Protein AF-V5G9P2-F1 (afdb_monomer)

Solvent-accessible surface area (backbone atoms only — not comparable to full-atom values): 8799 Å² total; per-residue (Å²): 108,71,69,51,50,74,73,39,104,48,90,82,87,83,88,75,88,58,60,68,75,49,62,82,41,80,60,44,76,45,71,56,96,88,36,73,73,47,76,46,32,44,70,55,53,28,61,76,68,70,46,98,46,60,58,57,50,50,52,54,48,51,53,28,50,76,71,70,46,55,75,73,60,82,66,86,52,78,52,98,85,48,99,58,82,55,94,65,71,77,79,71,73,74,80,87,70,83,78,92,72,78,80,82,78,83,90,77,83,88,81,91,82,82,88,79,90,82,88,82,84,88,84,92,132

Secondary structure (DSSP, 8-state):
-HHHHHHSS-------S-GGGGGGSS-EEEEETTEEEEEE-HHHHHHHHT-SSHHHHHHHHHHHHHTT-STT----PPBTTB-------------------------------------------

pLDDT: mean 71.15, std 23.58, range [33.22, 97.0]

Sequence (125 aa):
LVEITTKGMVSVIITTHYIEECRQAHKIGLMREGRLLAEESPNRLLSIFNTDTLED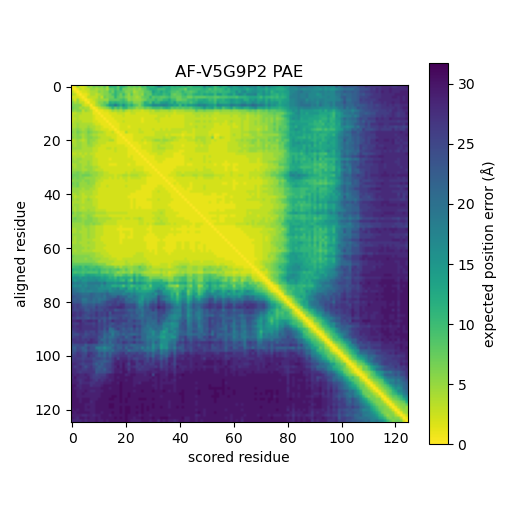VFLILSRRQEEGRLDELNYPVADDQNNSVVAHAPSTTSIATFDIAHGSTDMLTKEKKRVKGGDTLNKSR

Structure (mmCIF, N/CA/C/O backbone):
data_AF-V5G9P2-F1
#
_entry.id   AF-V5G9P2-F1
#
loop_
_atom_site.group_PDB
_atom_site.id
_atom_site.type_symbol
_atom_site.label_atom_id
_atom_site.label_alt_id
_atom_site.label_comp_id
_atom_site.label_asym_id
_atom_site.label_entity_id
_atom_site.label_seq_id
_atom_site.pdbx_PDB_ins_code
_atom_site.Cartn_x
_atom_site.Cartn_y
_atom_site.Cartn_z
_atom_site.occupancy
_atom_site.B_iso_or_equiv
_atom_site.auth_seq_id
_atom_site.auth_comp_id
_atom_site.auth_asym_id
_atom_site.auth_atom_id
_atom_site.pdbx_PDB_model_num
ATOM 1 N N . LEU A 1 1 ? -7.066 5.928 18.448 1.00 66.44 1 LEU A N 1
ATOM 2 C CA . LEU A 1 1 ? -6.772 6.511 17.117 1.00 66.44 1 LEU A CA 1
ATOM 3 C C . LEU A 1 1 ? -7.961 6.348 16.188 1.00 66.44 1 LEU A C 1
ATOM 5 O O . LEU A 1 1 ? -8.571 7.364 15.899 1.00 66.44 1 LEU A O 1
ATOM 9 N N . VAL A 1 2 ? -8.360 5.112 15.859 1.00 75.62 2 VAL A N 1
ATOM 10 C CA . VAL A 1 2 ? -9.526 4.819 14.996 1.00 75.62 2 VAL A CA 1
ATOM 11 C C . VAL A 1 2 ? -10.776 5.620 15.392 1.00 75.62 2 VAL A C 1
ATOM 13 O O . VAL A 1 2 ? -11.326 6.345 14.576 1.00 75.62 2 VAL A O 1
ATOM 16 N N . GLU A 1 3 ? -11.173 5.606 16.668 1.00 74.06 3 GLU A N 1
ATOM 17 C CA . GLU A 1 3 ? -12.360 6.351 17.120 1.00 74.06 3 GLU A CA 1
ATOM 18 C C . GLU A 1 3 ? -12.282 7.871 16.878 1.00 74.06 3 GLU A C 1
ATOM 20 O O . GLU A 1 3 ? -13.272 8.489 16.483 1.00 74.06 3 GLU A O 1
ATOM 25 N N . ILE A 1 4 ? -11.108 8.472 17.085 1.00 78.25 4 ILE A N 1
ATOM 26 C CA . ILE A 1 4 ? -10.894 9.915 16.912 1.00 78.25 4 ILE A CA 1
ATOM 27 C C . ILE A 1 4 ? -10.937 10.273 15.429 1.00 78.25 4 ILE A C 1
ATOM 29 O O . ILE A 1 4 ? -11.523 11.287 15.076 1.00 78.25 4 ILE A O 1
ATOM 33 N N . THR A 1 5 ? -10.364 9.436 14.565 1.00 79.62 5 THR A N 1
ATOM 34 C CA . THR A 1 5 ? -10.363 9.653 13.111 1.00 79.62 5 THR A CA 1
ATOM 35 C C . THR A 1 5 ? -11.724 9.408 12.468 1.00 79.62 5 THR A C 1
ATOM 37 O O . THR A 1 5 ? -12.017 9.985 11.431 1.00 79.62 5 THR A O 1
ATOM 40 N N . THR A 1 6 ? -12.567 8.563 13.068 1.00 78.00 6 THR A N 1
ATOM 41 C CA . THR A 1 6 ? -13.908 8.267 12.541 1.00 78.00 6 THR A CA 1
ATOM 42 C C . THR A 1 6 ? -14.954 9.289 12.991 1.00 78.00 6 THR A C 1
ATOM 44 O O . THR A 1 6 ? -15.898 9.560 12.256 1.00 78.00 6 THR A O 1
ATOM 47 N N . LYS A 1 7 ? -14.826 9.850 14.202 1.00 78.00 7 LYS A N 1
ATOM 48 C CA . LYS A 1 7 ? -15.820 10.780 14.777 1.00 78.00 7 LYS A CA 1
ATOM 49 C C . LYS A 1 7 ? -15.357 12.236 14.797 1.00 78.00 7 LYS A C 1
ATOM 51 O O . LYS A 1 7 ? -16.182 13.145 14.786 1.00 78.00 7 LYS A O 1
ATOM 56 N N . GLY A 1 8 ? -14.051 12.463 14.886 1.00 70.25 8 GLY A N 1
ATOM 57 C CA . GLY A 1 8 ? -13.445 13.782 14.801 1.00 70.25 8 GLY A CA 1
ATOM 58 C C . GLY A 1 8 ? -13.145 14.119 13.347 1.00 70.25 8 GLY A C 1
ATOM 59 O O . GLY A 1 8 ? -12.691 13.266 12.594 1.00 70.25 8 GLY A O 1
ATOM 60 N N . MET A 1 9 ? -13.364 15.370 12.948 1.00 82.88 9 MET A N 1
ATOM 61 C CA . MET A 1 9 ? -12.927 15.895 11.647 1.00 82.88 9 MET A CA 1
ATOM 62 C C . MET A 1 9 ? -11.399 16.081 11.643 1.00 82.88 9 MET A C 1
ATOM 64 O O . MET A 1 9 ? -10.893 17.197 11.570 1.00 82.88 9 MET A O 1
ATOM 68 N N . VAL A 1 10 ? -10.664 14.984 11.822 1.00 87.44 10 VAL A N 1
ATOM 69 C CA . VAL A 1 10 ? -9.212 14.951 11.995 1.00 87.44 10 VAL A CA 1
ATOM 70 C C . VAL A 1 10 ? -8.633 13.967 10.990 1.00 87.44 10 VAL A C 1
ATOM 72 O O . VAL A 1 10 ? -8.965 12.784 11.004 1.00 87.44 10 VAL A O 1
ATOM 75 N N . SER A 1 11 ? -7.736 14.457 10.138 1.00 88.31 11 SER A N 1
ATOM 76 C CA . SER A 1 11 ? -6.950 13.614 9.237 1.00 88.31 11 SER A CA 1
ATOM 77 C C . SER A 1 11 ? -5.657 13.191 9.924 1.00 88.31 11 SER A C 1
ATOM 79 O O . SER A 1 11 ? -4.949 14.025 10.487 1.00 88.31 11 SER A O 1
ATOM 81 N N . VAL A 1 12 ? -5.351 11.897 9.883 1.00 89.62 12 VAL A N 1
ATOM 82 C CA . VAL A 1 12 ? -4.128 11.324 10.456 1.00 89.62 12 VAL A CA 1
ATOM 83 C C . VAL A 1 12 ? -3.430 10.514 9.376 1.00 89.62 12 VAL A C 1
ATOM 85 O O . VAL A 1 12 ? -4.050 9.662 8.746 1.00 89.62 12 VAL A O 1
ATOM 88 N N . ILE A 1 13 ? -2.138 10.773 9.190 1.00 91.62 13 ILE A N 1
ATOM 89 C CA . ILE A 1 13 ? -1.273 10.025 8.278 1.00 91.62 13 ILE A CA 1
ATOM 90 C C . ILE A 1 13 ? -0.310 9.200 9.128 1.00 91.62 13 ILE A C 1
ATOM 92 O O . ILE A 1 13 ? 0.303 9.722 10.059 1.00 91.62 13 ILE A O 1
ATOM 96 N N . ILE A 1 14 ? -0.194 7.913 8.811 1.00 91.38 14 ILE A N 1
ATOM 97 C CA . ILE A 1 14 ? 0.699 6.971 9.488 1.00 91.38 14 ILE A CA 1
ATOM 98 C C . ILE A 1 14 ? 1.576 6.315 8.426 1.00 91.38 14 ILE A C 1
ATOM 100 O O . ILE A 1 14 ? 1.078 5.879 7.392 1.00 91.38 14 ILE A O 1
ATOM 104 N N . THR A 1 15 ? 2.876 6.227 8.695 1.00 93.31 15 THR A N 1
ATOM 105 C CA . THR A 1 15 ? 3.823 5.449 7.891 1.00 93.31 15 THR A CA 1
ATOM 106 C C . THR A 1 15 ? 4.295 4.257 8.710 1.00 93.31 15 THR A C 1
ATOM 108 O O . THR A 1 15 ? 4.831 4.436 9.804 1.00 93.31 15 THR A O 1
ATOM 111 N N . THR A 1 16 ? 4.128 3.052 8.182 1.00 94.38 16 THR A N 1
ATOM 112 C CA . THR A 1 16 ? 4.629 1.812 8.783 1.00 94.38 16 THR A CA 1
ATOM 113 C C . THR A 1 16 ? 5.261 0.951 7.696 1.00 94.38 16 THR A C 1
ATOM 115 O O . THR A 1 16 ? 4.960 1.105 6.513 1.00 94.38 16 THR A O 1
ATOM 118 N N . HIS A 1 17 ? 6.167 0.068 8.100 1.00 93.81 17 HIS A N 1
ATOM 119 C CA . HIS A 1 17 ? 6.750 -0.955 7.230 1.00 93.81 17 HIS A CA 1
ATOM 120 C C . HIS A 1 17 ? 6.062 -2.318 7.401 1.00 93.81 17 HIS A C 1
ATOM 122 O O . HIS A 1 17 ? 6.351 -3.242 6.646 1.00 93.81 17 HIS A O 1
ATOM 128 N N . TYR A 1 18 ? 5.152 -2.448 8.373 1.00 93.69 18 TYR A N 1
ATOM 129 C CA . TYR A 1 18 ? 4.297 -3.618 8.547 1.00 93.69 18 TYR A CA 1
ATOM 130 C C . TYR A 1 18 ? 3.020 -3.418 7.729 1.00 93.69 18 TYR A C 1
ATOM 132 O O . TYR A 1 18 ? 2.082 -2.761 8.175 1.00 93.69 18 TYR A O 1
ATOM 140 N N . ILE A 1 19 ? 3.001 -3.947 6.505 1.00 93.81 19 ILE A N 1
ATOM 141 C CA . ILE A 1 19 ? 1.962 -3.640 5.514 1.00 93.81 19 ILE A CA 1
ATOM 142 C C . ILE A 1 19 ? 0.568 -4.066 6.013 1.00 93.81 19 ILE A C 1
ATOM 144 O O . ILE A 1 19 ? -0.367 -3.268 5.919 1.00 93.81 19 ILE A O 1
ATOM 148 N N . GLU A 1 20 ? 0.422 -5.243 6.635 1.00 93.19 20 GLU A N 1
ATOM 149 C CA . GLU A 1 20 ? -0.873 -5.669 7.196 1.00 93.19 20 GLU A CA 1
ATOM 150 C C . GLU A 1 20 ? -1.441 -4.764 8.311 1.00 93.19 20 GLU A C 1
ATOM 152 O O . GLU A 1 20 ? -2.657 -4.768 8.524 1.00 93.19 20 GLU A O 1
ATOM 157 N N . GLU A 1 21 ? -0.641 -3.940 9.003 1.00 90.44 21 GLU A N 1
ATOM 158 C CA . GLU A 1 21 ? -1.185 -2.980 9.988 1.00 90.4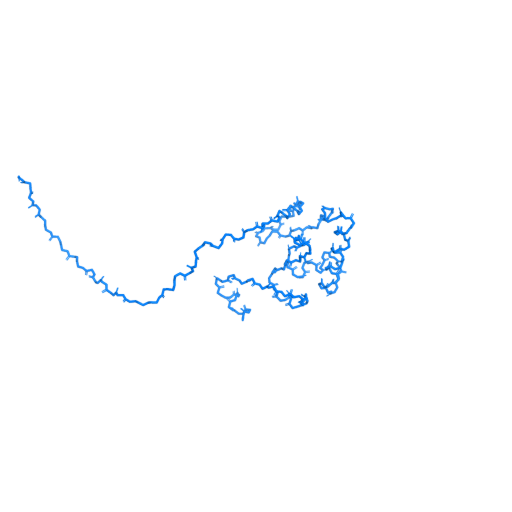4 21 GLU A CA 1
ATOM 159 C C . GLU A 1 21 ? -2.131 -1.964 9.326 1.00 90.44 21 GLU A C 1
ATOM 161 O O . GLU A 1 21 ? -3.061 -1.451 9.957 1.00 90.44 21 GLU A O 1
ATOM 166 N N . CYS A 1 22 ? -1.941 -1.715 8.029 1.00 92.25 22 CYS A N 1
ATOM 167 C CA . CYS A 1 22 ? -2.721 -0.769 7.245 1.00 92.25 22 CYS A CA 1
ATOM 168 C C . CYS A 1 22 ? -4.121 -1.289 6.873 1.00 92.25 22 CYS A C 1
ATOM 170 O O . CYS A 1 22 ? -4.933 -0.521 6.358 1.00 92.25 22 CYS A O 1
ATOM 172 N N . ARG A 1 23 ? -4.458 -2.556 7.158 1.00 92.56 23 ARG A N 1
ATOM 173 C CA . ARG A 1 23 ? -5.752 -3.166 6.789 1.00 92.56 23 ARG A CA 1
ATOM 174 C C . ARG A 1 23 ? -6.972 -2.448 7.382 1.00 92.56 23 ARG A C 1
ATOM 176 O O . ARG A 1 23 ? -8.056 -2.511 6.810 1.00 92.56 23 ARG A O 1
ATOM 183 N N . GLN A 1 24 ? -6.809 -1.768 8.516 1.00 90.69 24 GLN A N 1
ATOM 184 C CA . GLN A 1 24 ? -7.883 -1.016 9.183 1.00 90.69 24 GLN A CA 1
ATOM 185 C C . GLN A 1 24 ? -7.976 0.452 8.734 1.00 90.69 24 GLN A C 1
ATOM 187 O O . GLN A 1 24 ? -8.843 1.183 9.212 1.00 90.69 24 GLN A O 1
ATOM 192 N N . ALA A 1 25 ? -7.079 0.913 7.860 1.00 92.19 25 ALA A N 1
ATOM 193 C CA . ALA A 1 25 ? -7.101 2.281 7.368 1.00 92.19 25 ALA A CA 1
ATOM 194 C C . ALA A 1 25 ? -8.223 2.489 6.341 1.00 92.19 25 ALA A C 1
ATOM 196 O O . ALA A 1 25 ? -8.601 1.576 5.608 1.00 92.19 25 ALA A O 1
ATOM 197 N N . HIS A 1 26 ? -8.718 3.725 6.250 1.00 91.50 26 HIS A N 1
ATOM 198 C CA . HIS A 1 26 ? -9.690 4.109 5.222 1.00 91.50 26 HIS A CA 1
ATOM 199 C C . HIS A 1 26 ? -9.068 4.063 3.817 1.00 91.50 26 HIS A C 1
ATOM 201 O O . HIS A 1 26 ? -9.700 3.607 2.870 1.00 91.50 26 HIS A O 1
ATOM 207 N N . LYS A 1 27 ? -7.805 4.492 3.702 1.00 92.00 27 LYS A N 1
ATOM 208 C CA . LYS A 1 27 ? -7.023 4.514 2.465 1.00 92.00 27 LYS A CA 1
ATOM 209 C C . LYS A 1 27 ? -5.563 4.216 2.781 1.00 92.00 27 LYS A C 1
ATOM 211 O O . LYS A 1 27 ? -5.077 4.617 3.841 1.00 92.00 27 LYS A O 1
ATOM 216 N N . ILE A 1 28 ? -4.874 3.527 1.878 1.00 94.50 28 ILE A N 1
ATOM 217 C CA . ILE A 1 28 ? -3.452 3.206 2.005 1.00 94.50 28 ILE A CA 1
ATOM 218 C C . ILE A 1 28 ? -2.706 3.637 0.750 1.00 94.50 28 ILE A C 1
ATOM 220 O O . ILE A 1 28 ? -3.226 3.520 -0.357 1.00 94.50 28 ILE A O 1
ATOM 224 N N . GLY A 1 29 ? -1.479 4.118 0.934 1.00 94.06 29 GLY A N 1
ATOM 225 C CA . GLY A 1 29 ? -0.529 4.363 -0.144 1.00 94.06 29 GLY A CA 1
ATOM 226 C C . GLY A 1 29 ? 0.620 3.367 -0.050 1.00 94.06 29 GLY A C 1
ATOM 227 O O . GLY A 1 29 ? 1.281 3.294 0.984 1.00 94.06 29 GLY A O 1
ATOM 228 N N . LEU A 1 30 ? 0.868 2.605 -1.116 1.00 94.81 30 LEU A N 1
ATOM 229 C CA . LEU A 1 30 ? 2.032 1.722 -1.216 1.00 94.81 30 LEU A CA 1
ATOM 230 C C . LEU 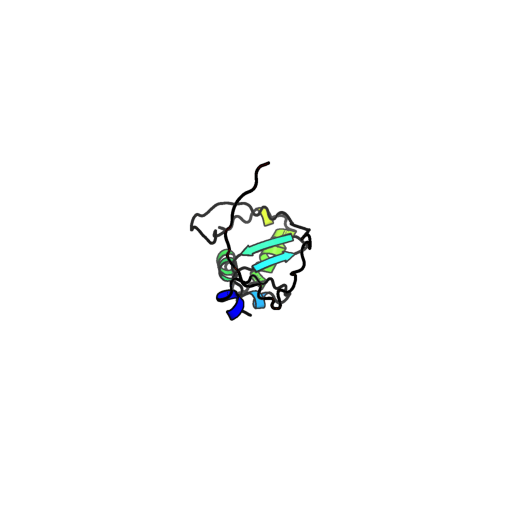A 1 30 ? 3.138 2.454 -1.969 1.00 94.81 30 LEU A C 1
ATOM 232 O O . LEU A 1 30 ? 2.911 2.895 -3.091 1.00 94.81 30 LEU A O 1
ATOM 236 N N . MET A 1 31 ? 4.327 2.588 -1.385 1.00 93.81 31 MET A N 1
ATOM 237 C CA . MET A 1 31 ? 5.436 3.340 -1.984 1.00 93.81 31 MET A CA 1
ATOM 238 C C . MET A 1 31 ? 6.704 2.497 -2.097 1.00 93.81 31 MET A C 1
ATOM 240 O O . MET A 1 31 ? 7.015 1.711 -1.204 1.00 93.81 31 MET A O 1
ATOM 244 N N . ARG A 1 32 ? 7.463 2.704 -3.177 1.00 93.56 32 ARG A N 1
ATOM 245 C CA . ARG A 1 32 ? 8.782 2.098 -3.401 1.00 93.56 32 ARG A CA 1
ATOM 246 C C . ARG A 1 32 ? 9.646 3.001 -4.283 1.00 93.56 32 ARG A C 1
ATOM 248 O O . ARG A 1 32 ? 9.147 3.579 -5.248 1.00 93.56 32 ARG A O 1
ATOM 255 N N . GLU A 1 33 ? 10.931 3.141 -3.942 1.00 93.44 33 GLU A N 1
ATOM 256 C CA . GLU A 1 33 ? 11.887 4.039 -4.622 1.00 93.44 33 GLU A CA 1
ATOM 257 C C . GLU A 1 33 ? 11.365 5.483 -4.784 1.00 93.44 33 GLU A C 1
ATOM 259 O O . GLU A 1 33 ? 11.486 6.105 -5.838 1.00 93.44 33 GLU A O 1
ATOM 264 N N . GLY A 1 34 ? 10.700 6.011 -3.748 1.00 91.56 34 GLY A N 1
ATOM 265 C CA . GLY A 1 34 ? 10.130 7.366 -3.767 1.00 91.56 34 GLY A CA 1
ATOM 266 C C . GLY A 1 34 ? 8.935 7.554 -4.715 1.00 91.56 34 GLY A C 1
ATOM 267 O O . GLY A 1 34 ? 8.509 8.689 -4.940 1.00 91.56 34 GLY A O 1
ATOM 268 N N . ARG A 1 35 ? 8.380 6.467 -5.266 1.00 88.88 35 ARG A N 1
ATOM 269 C CA . ARG A 1 35 ? 7.194 6.480 -6.130 1.00 88.88 35 ARG A CA 1
ATOM 270 C C . ARG A 1 35 ? 6.024 5.768 -5.469 1.00 88.88 35 ARG A C 1
ATOM 272 O O . ARG A 1 35 ? 6.202 4.735 -4.824 1.00 88.88 35 ARG A O 1
ATOM 279 N N . LEU A 1 36 ? 4.832 6.323 -5.653 1.00 91.25 36 LEU A N 1
ATOM 280 C CA . LEU A 1 36 ? 3.582 5.699 -5.242 1.00 91.25 36 LEU A CA 1
ATOM 281 C C . LEU A 1 36 ? 3.222 4.610 -6.257 1.00 91.25 36 LEU A C 1
ATOM 283 O O . LEU A 1 36 ? 3.157 4.867 -7.453 1.00 91.25 36 LEU A O 1
ATOM 287 N N . LEU A 1 37 ? 3.043 3.389 -5.772 1.00 92.31 37 LEU A N 1
ATOM 288 C CA . LEU A 1 37 ? 2.678 2.219 -6.564 1.00 92.31 37 LEU A CA 1
ATOM 289 C C . LEU A 1 37 ? 1.160 2.094 -6.715 1.00 92.31 37 LEU A C 1
ATOM 291 O O . LEU A 1 37 ? 0.665 1.675 -7.758 1.00 92.31 37 LEU A O 1
ATOM 295 N N . ALA A 1 38 ? 0.431 2.414 -5.646 1.00 91.19 38 ALA A N 1
ATOM 296 C CA . ALA A 1 38 ? -1.022 2.399 -5.594 1.00 91.19 38 ALA A CA 1
ATOM 297 C C . ALA A 1 38 ? -1.518 3.244 -4.418 1.00 91.19 38 ALA A C 1
ATOM 299 O O . ALA A 1 38 ? -0.823 3.376 -3.406 1.00 91.19 38 ALA A O 1
ATOM 300 N N . GLU A 1 39 ? -2.736 3.763 -4.545 1.00 92.69 39 GLU A N 1
ATOM 301 C CA . GLU A 1 39 ? -3.435 4.482 -3.485 1.00 92.69 39 GLU A CA 1
ATOM 302 C C . GLU A 1 39 ? -4.919 4.104 -3.497 1.00 92.69 39 GLU A C 1
ATOM 304 O O . GLU A 1 39 ? -5.672 4.552 -4.359 1.00 92.69 39 GLU A O 1
ATOM 309 N N . GLU A 1 40 ? -5.350 3.260 -2.564 1.00 92.56 40 GLU A N 1
ATOM 310 C CA . GLU A 1 40 ? -6.764 2.896 -2.417 1.00 92.56 40 GLU A CA 1
ATOM 311 C C . GLU A 1 40 ? -7.049 2.322 -1.018 1.00 92.56 40 GLU A C 1
ATOM 313 O O . GLU A 1 40 ? -6.138 2.096 -0.224 1.00 92.56 40 GLU A O 1
ATOM 318 N N . SER A 1 41 ? -8.313 2.063 -0.699 1.00 94.38 41 SER A N 1
ATOM 319 C CA . SER A 1 41 ? -8.758 1.256 0.420 1.00 94.38 41 SER A CA 1
ATOM 320 C C . SER A 1 41 ? -8.148 -0.159 0.369 1.00 94.38 41 SER A C 1
ATOM 322 O O . SER A 1 41 ? -8.054 -0.772 -0.705 1.00 94.38 41 SER A O 1
ATOM 324 N N . PRO A 1 42 ? -7.775 -0.735 1.528 1.00 95.06 42 PRO A N 1
ATOM 325 C CA . PRO A 1 42 ? -7.206 -2.082 1.604 1.00 95.06 42 PRO A CA 1
ATOM 326 C C . PRO A 1 42 ? -8.060 -3.143 0.902 1.00 95.06 42 PRO A C 1
ATOM 328 O O . PRO A 1 42 ? -7.564 -3.922 0.092 1.00 95.06 42 PRO A O 1
ATOM 331 N N . ASN A 1 43 ? -9.370 -3.137 1.162 1.00 94.75 43 ASN A N 1
ATOM 332 C CA . ASN A 1 43 ? -10.301 -4.132 0.626 1.00 94.75 43 ASN A CA 1
ATOM 333 C C . ASN A 1 43 ? -10.377 -4.094 -0.903 1.00 94.75 43 ASN A C 1
ATOM 335 O O . ASN A 1 43 ? -10.517 -5.134 -1.553 1.00 94.75 43 ASN A O 1
ATOM 339 N N . ARG A 1 44 ? -10.283 -2.899 -1.491 1.00 93.00 44 ARG A N 1
ATOM 340 C CA . ARG A 1 44 ? -10.344 -2.742 -2.939 1.00 93.00 44 ARG A CA 1
ATOM 341 C C . ARG A 1 44 ? -9.070 -3.230 -3.606 1.00 93.00 44 ARG A C 1
ATOM 343 O O . ARG A 1 44 ? -9.176 -3.912 -4.619 1.00 93.00 44 ARG A O 1
ATOM 350 N N . LEU A 1 45 ? -7.903 -2.947 -3.030 1.00 92.88 45 LEU A N 1
ATOM 351 C CA . LEU A 1 45 ? -6.631 -3.473 -3.529 1.00 92.88 45 LEU A CA 1
ATOM 352 C C . LEU A 1 45 ? -6.631 -5.005 -3.531 1.00 92.88 45 LEU A C 1
ATOM 354 O O . LEU A 1 45 ? -6.378 -5.606 -4.572 1.00 92.88 45 LEU A O 1
ATOM 358 N N . LEU A 1 46 ? -7.025 -5.632 -2.420 1.00 94.44 46 LEU A N 1
ATOM 359 C CA . LEU A 1 46 ? -7.161 -7.093 -2.338 1.00 94.44 46 LEU A CA 1
ATOM 360 C C . LEU A 1 46 ? -8.109 -7.641 -3.417 1.00 94.44 46 LEU A C 1
ATOM 362 O O . LEU A 1 46 ? -7.799 -8.625 -4.082 1.00 94.44 46 LEU A O 1
ATOM 366 N N . SER A 1 47 ? -9.237 -6.960 -3.650 1.00 93.69 47 SER A N 1
ATOM 367 C CA . SER A 1 47 ? -10.221 -7.361 -4.666 1.00 93.69 47 SER A CA 1
ATOM 368 C C . SER A 1 47 ? -9.702 -7.208 -6.101 1.00 93.69 47 SER A C 1
ATOM 370 O O . SER A 1 47 ? -9.942 -8.072 -6.937 1.00 93.69 47 SER A O 1
ATOM 372 N N . ILE A 1 48 ? -9.002 -6.110 -6.406 1.00 90.88 48 ILE A N 1
ATOM 373 C CA . ILE A 1 48 ? -8.457 -5.819 -7.743 1.00 90.88 48 ILE A CA 1
ATOM 374 C C . ILE A 1 48 ? -7.366 -6.822 -8.114 1.00 90.88 48 ILE A C 1
ATOM 376 O O . ILE A 1 48 ? -7.316 -7.292 -9.250 1.00 90.88 48 ILE A O 1
ATOM 380 N N . PHE A 1 49 ? -6.479 -7.126 -7.167 1.00 92.00 49 PHE A N 1
ATOM 381 C CA . PHE A 1 49 ? -5.345 -8.019 -7.397 1.00 92.00 49 PHE A CA 1
ATOM 382 C C . PHE A 1 49 ? -5.660 -9.484 -7.080 1.00 92.00 49 PHE A C 1
ATOM 384 O O . PHE A 1 49 ? -4.846 -10.348 -7.398 1.00 92.00 49 PHE A O 1
ATOM 391 N N . ASN A 1 50 ? -6.850 -9.758 -6.537 1.00 94.62 50 ASN A N 1
ATOM 392 C CA . ASN A 1 50 ? -7.338 -11.081 -6.165 1.00 94.62 50 ASN A CA 1
ATOM 393 C C . ASN A 1 50 ? -6.348 -11.817 -5.242 1.00 94.62 50 ASN A C 1
ATOM 395 O O . ASN A 1 50 ? -5.900 -12.926 -5.542 1.00 94.62 50 ASN A O 1
ATOM 399 N N . THR A 1 51 ? -5.991 -11.161 -4.137 1.00 95.75 51 THR A N 1
ATOM 400 C CA . THR A 1 51 ? -5.056 -11.660 -3.120 1.00 95.75 51 THR A CA 1
ATOM 401 C C . THR A 1 51 ? -5.680 -11.626 -1.729 1.00 95.75 51 THR A C 1
ATOM 403 O O . THR A 1 51 ? -6.633 -10.888 -1.475 1.00 95.75 51 THR A O 1
ATOM 406 N N . ASP A 1 52 ? -5.103 -12.399 -0.809 1.00 95.19 52 ASP A N 1
ATOM 407 C CA . ASP A 1 52 ? -5.560 -12.459 0.582 1.00 95.19 52 ASP A CA 1
ATOM 408 C C . ASP A 1 52 ? -4.838 -11.440 1.480 1.00 95.19 52 ASP A C 1
ATOM 410 O O . ASP A 1 52 ? -5.396 -11.002 2.491 1.00 95.19 52 ASP A O 1
ATOM 414 N N . THR A 1 53 ? -3.623 -11.029 1.094 1.00 96.75 53 THR A N 1
ATOM 415 C CA . THR A 1 53 ? -2.752 -10.118 1.858 1.00 96.75 53 THR A CA 1
ATOM 416 C C . THR A 1 53 ? -2.358 -8.877 1.056 1.00 96.75 53 THR A C 1
ATOM 418 O O . THR A 1 53 ? -2.339 -8.892 -0.182 1.00 96.75 53 THR A O 1
ATOM 421 N N . LEU A 1 54 ? -2.061 -7.779 1.758 1.00 96.06 54 LEU A N 1
ATOM 422 C CA . LEU A 1 54 ? -1.562 -6.545 1.150 1.00 96.06 54 LEU A CA 1
ATOM 423 C C . LEU A 1 54 ? -0.084 -6.669 0.760 1.00 96.06 54 LEU A C 1
ATOM 425 O O . LEU A 1 54 ? 0.358 -5.999 -0.174 1.00 96.06 54 LEU A O 1
ATOM 429 N N . GLU A 1 55 ? 0.678 -7.542 1.420 1.00 96.56 55 GLU A N 1
ATOM 430 C CA . GLU A 1 55 ? 2.041 -7.893 1.020 1.00 96.56 55 GLU A CA 1
ATOM 431 C C . GLU A 1 55 ? 2.064 -8.488 -0.392 1.00 96.56 55 GLU A C 1
ATOM 433 O O . GLU A 1 55 ? 2.905 -8.098 -1.203 1.00 96.56 55 GLU A O 1
ATOM 438 N N . ASP A 1 56 ? 1.114 -9.367 -0.729 1.00 97.00 56 ASP A N 1
ATOM 439 C CA . ASP A 1 56 ? 1.011 -9.926 -2.082 1.00 97.00 56 ASP A CA 1
ATOM 440 C C . ASP A 1 56 ? 0.732 -8.833 -3.121 1.00 97.00 56 ASP A C 1
ATOM 442 O O . ASP A 1 56 ? 1.359 -8.803 -4.185 1.00 97.00 56 ASP A O 1
ATOM 446 N N . VAL A 1 57 ? -0.153 -7.882 -2.796 1.00 95.50 57 VAL A N 1
ATOM 447 C CA . VAL A 1 57 ? -0.405 -6.703 -3.641 1.00 95.50 57 VAL A CA 1
ATOM 448 C C . VAL A 1 57 ? 0.884 -5.912 -3.851 1.00 95.50 57 VAL A C 1
ATOM 450 O O . VAL A 1 57 ? 1.228 -5.564 -4.984 1.00 95.50 57 VAL A O 1
ATOM 453 N N . PHE A 1 58 ? 1.625 -5.648 -2.775 1.00 95.88 58 PHE A N 1
ATOM 454 C CA . PHE A 1 58 ? 2.882 -4.912 -2.834 1.00 95.88 58 PHE A CA 1
ATOM 455 C C . PHE A 1 58 ? 3.930 -5.622 -3.701 1.00 95.88 58 PHE A C 1
ATOM 457 O O . PHE A 1 58 ? 4.596 -4.968 -4.506 1.00 95.88 58 PHE A O 1
ATOM 464 N N . LEU A 1 59 ? 4.056 -6.949 -3.598 1.00 95.88 59 LEU A N 1
ATOM 465 C CA . LEU A 1 59 ? 4.970 -7.743 -4.426 1.00 95.88 59 LEU A CA 1
ATOM 466 C C . LEU A 1 59 ? 4.598 -7.682 -5.909 1.00 95.88 59 LEU A C 1
ATOM 468 O O . LEU A 1 59 ? 5.467 -7.492 -6.763 1.00 95.88 59 LEU A O 1
ATOM 472 N N . ILE A 1 60 ? 3.308 -7.809 -6.218 1.00 94.75 60 ILE A N 1
ATOM 473 C CA . ILE A 1 60 ? 2.785 -7.712 -7.581 1.00 94.75 60 ILE A CA 1
ATOM 474 C C . ILE A 1 60 ? 3.107 -6.337 -8.188 1.00 94.75 60 ILE A C 1
ATOM 476 O O . ILE A 1 60 ? 3.614 -6.254 -9.309 1.00 94.75 60 ILE A O 1
ATOM 480 N N . LEU A 1 61 ? 2.840 -5.258 -7.450 1.00 94.31 61 LEU A N 1
ATOM 481 C CA . LEU A 1 61 ? 3.129 -3.893 -7.891 1.00 94.31 61 LEU A CA 1
ATOM 482 C C . LEU A 1 61 ? 4.636 -3.647 -8.035 1.00 94.31 61 LEU A C 1
ATOM 484 O O . LEU A 1 61 ? 5.076 -3.063 -9.023 1.00 94.31 61 LEU A O 1
ATOM 488 N N . SER A 1 62 ? 5.435 -4.145 -7.094 1.00 94.69 62 SER A N 1
ATOM 489 C CA . SER A 1 62 ? 6.895 -4.018 -7.111 1.00 94.69 62 SER A CA 1
ATOM 490 C C . SER A 1 62 ? 7.516 -4.674 -8.343 1.00 94.69 62 SER A C 1
ATOM 492 O O . SER A 1 62 ? 8.372 -4.069 -8.986 1.00 94.69 62 SER A O 1
ATOM 494 N N . ARG A 1 63 ? 7.053 -5.871 -8.723 1.00 94.94 63 ARG A N 1
ATOM 495 C CA . ARG A 1 63 ? 7.509 -6.546 -9.950 1.00 94.94 63 ARG A CA 1
ATOM 496 C C . ARG A 1 63 ? 7.137 -5.761 -11.203 1.00 94.94 63 ARG A C 1
ATOM 498 O O . ARG A 1 63 ? 7.971 -5.559 -12.075 1.00 94.94 63 ARG A O 1
ATOM 505 N N . ARG A 1 64 ? 5.913 -5.233 -11.267 1.00 92.19 64 ARG A N 1
ATOM 506 C CA . ARG A 1 64 ? 5.490 -4.392 -12.399 1.00 92.19 64 ARG A CA 1
ATOM 507 C C . ARG A 1 64 ? 6.290 -3.099 -12.504 1.00 92.19 64 ARG A C 1
ATOM 509 O O . ARG A 1 64 ? 6.533 -2.641 -13.614 1.00 92.19 64 ARG A O 1
ATOM 516 N N . GLN A 1 65 ? 6.718 -2.524 -11.380 1.00 93.50 65 GLN A N 1
ATOM 517 C CA . GLN A 1 65 ? 7.631 -1.379 -11.371 1.00 93.50 65 GLN A CA 1
ATOM 518 C C . GLN A 1 65 ? 8.976 -1.719 -12.003 1.00 93.50 65 GLN A C 1
ATOM 520 O O . GLN A 1 65 ? 9.452 -0.959 -12.841 1.00 93.50 65 GLN A O 1
ATOM 525 N N . GLU A 1 66 ? 9.564 -2.854 -11.628 1.00 92.50 66 GLU A N 1
ATOM 526 C CA . GLU A 1 66 ? 10.832 -3.328 -12.196 1.00 92.50 66 GLU A CA 1
ATOM 527 C C . GLU A 1 66 ? 10.722 -3.595 -13.700 1.00 92.50 66 GLU A C 1
ATOM 529 O O . GLU A 1 66 ? 11.644 -3.288 -14.451 1.00 92.50 66 GLU A O 1
ATOM 534 N N . GLU A 1 67 ? 9.574 -4.102 -14.147 1.00 93.25 67 GLU A N 1
ATOM 535 C CA . GLU A 1 67 ? 9.274 -4.341 -15.561 1.00 93.25 67 GLU A CA 1
ATOM 536 C C . GLU A 1 67 ? 8.924 -3.059 -16.342 1.00 93.25 67 GLU A C 1
ATOM 538 O O . GLU A 1 67 ? 8.780 -3.112 -17.562 1.00 93.25 67 GLU A O 1
ATOM 543 N N . GLY A 1 68 ? 8.765 -1.909 -15.672 1.00 90.56 68 GLY A N 1
ATOM 544 C CA . GLY A 1 68 ? 8.334 -0.656 -16.303 1.00 90.56 68 GLY A CA 1
ATOM 545 C C . GLY A 1 68 ? 6.859 -0.638 -16.726 1.00 90.56 68 GLY A C 1
ATOM 546 O O . GLY A 1 68 ? 6.477 0.149 -17.584 1.00 90.56 68 GLY A O 1
ATOM 547 N N . ARG A 1 69 ? 6.024 -1.499 -16.131 1.00 88.06 69 ARG A N 1
ATOM 548 C CA . ARG A 1 69 ? 4.617 -1.739 -16.503 1.00 88.06 69 ARG A CA 1
ATOM 549 C C . ARG A 1 69 ? 3.606 -1.246 -15.467 1.00 88.06 69 ARG A C 1
ATOM 551 O O . ARG A 1 69 ? 2.465 -1.704 -15.449 1.00 88.06 69 ARG A O 1
ATOM 558 N N . LEU A 1 70 ? 4.003 -0.345 -14.566 1.00 84.56 70 LEU A N 1
ATOM 559 C CA . LEU A 1 70 ? 3.066 0.228 -13.590 1.00 84.56 70 LEU A CA 1
ATOM 560 C C . LEU A 1 70 ? 1.944 1.021 -14.262 1.00 84.56 70 LEU A C 1
ATOM 562 O O . LEU A 1 70 ? 0.794 0.888 -13.861 1.00 84.56 70 LEU A O 1
ATOM 566 N N . ASP A 1 71 ? 2.264 1.784 -15.307 1.00 80.50 71 ASP A N 1
ATOM 567 C CA . ASP A 1 71 ? 1.303 2.662 -15.987 1.00 80.50 71 ASP A CA 1
ATOM 568 C C . ASP A 1 71 ? 0.250 1.880 -16.795 1.00 80.50 71 ASP A C 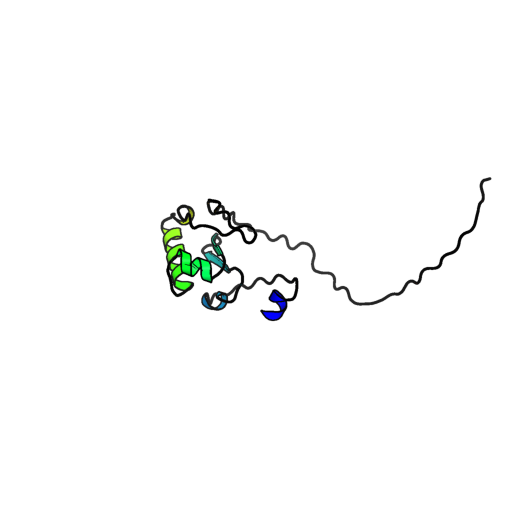1
ATOM 570 O O . ASP A 1 71 ? -0.810 2.406 -17.126 1.00 80.50 71 ASP A O 1
ATOM 574 N N . GLU A 1 72 ? 0.509 0.600 -17.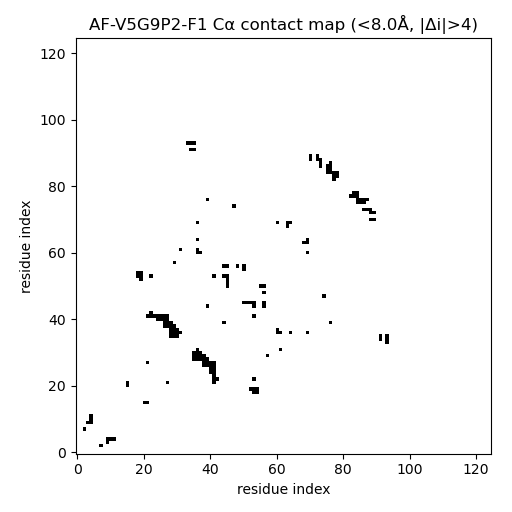083 1.00 75.81 72 GLU A N 1
ATOM 575 C CA . GLU A 1 72 ? -0.436 -0.302 -17.756 1.00 75.81 72 GLU A CA 1
ATOM 576 C C . GLU A 1 72 ? -1.553 -0.797 -16.823 1.00 75.81 72 GLU A C 1
ATOM 578 O O . GLU A 1 72 ? -2.514 -1.430 -17.273 1.00 75.81 72 GLU A O 1
ATOM 583 N N . LEU A 1 73 ? -1.451 -0.529 -15.518 1.00 72.25 73 LEU A N 1
ATOM 584 C CA . LEU A 1 73 ? -2.473 -0.891 -14.548 1.00 72.25 73 LEU A CA 1
ATOM 585 C C . LEU A 1 73 ? -3.680 0.038 -14.641 1.00 72.25 73 LEU A C 1
ATOM 587 O O . LEU A 1 73 ? -3.852 0.962 -13.854 1.00 72.25 73 LEU A O 1
ATOM 591 N N . ASN A 1 74 ? -4.577 -0.275 -15.569 1.00 65.19 74 ASN A N 1
ATOM 592 C CA . ASN A 1 74 ? -5.915 0.298 -15.589 1.00 65.19 74 ASN A CA 1
ATOM 593 C C . ASN A 1 74 ? -6.843 -0.515 -14.672 1.00 65.19 74 ASN A C 1
ATOM 595 O O . ASN A 1 74 ? -7.685 -1.281 -15.148 1.00 65.19 74 ASN A O 1
ATOM 599 N N . TYR A 1 75 ? -6.670 -0.389 -13.352 1.00 68.75 75 TYR A N 1
ATOM 600 C CA . TYR A 1 75 ? -7.676 -0.868 -12.405 1.00 68.75 75 TYR A CA 1
ATOM 601 C C . 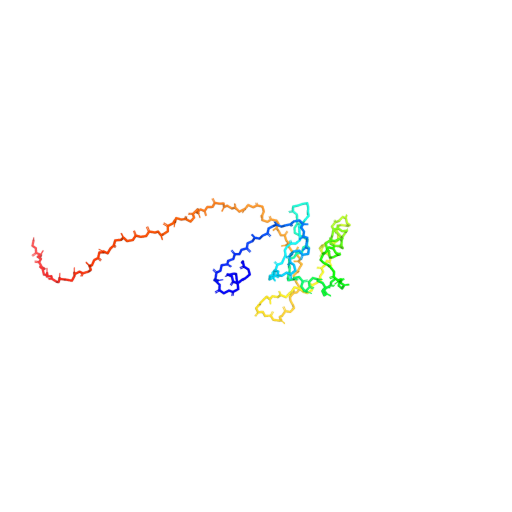TYR A 1 75 ? -8.690 0.242 -12.092 1.00 68.75 75 TYR A C 1
ATOM 603 O O . TYR A 1 75 ? -8.313 1.406 -11.980 1.00 68.75 75 TYR A O 1
ATOM 611 N N . PRO A 1 76 ? -9.990 -0.085 -11.973 1.00 57.84 76 PRO A N 1
ATOM 612 C CA . PRO A 1 76 ? -11.032 0.910 -11.749 1.00 57.84 76 PRO A CA 1
ATOM 613 C C . PRO A 1 76 ? -10.854 1.592 -10.387 1.00 57.84 76 PRO A C 1
ATOM 615 O O . PRO A 1 76 ? -11.130 0.985 -9.345 1.00 57.84 76 PRO A O 1
ATOM 618 N N . VAL A 1 77 ? -10.415 2.853 -10.426 1.00 56.41 77 VAL A N 1
ATOM 619 C CA . VAL A 1 77 ? -10.342 3.762 -9.278 1.00 56.41 77 VAL A CA 1
ATOM 620 C C . VAL A 1 77 ? -11.771 4.128 -8.879 1.00 56.41 77 VAL A C 1
ATOM 622 O O . VAL A 1 77 ? -12.555 4.572 -9.719 1.00 56.41 77 VAL A O 1
ATOM 625 N N . ALA A 1 78 ? -12.137 3.889 -7.622 1.00 52.69 78 ALA A N 1
ATOM 626 C CA . ALA A 1 78 ? -13.403 4.371 -7.088 1.00 52.69 78 ALA A CA 1
ATOM 627 C C . ALA A 1 78 ? -13.205 5.824 -6.637 1.00 52.69 78 ALA A C 1
ATOM 629 O O . ALA A 1 78 ? -12.357 6.090 -5.788 1.00 52.69 78 ALA A O 1
ATOM 630 N N . ASP A 1 79 ? -13.953 6.757 -7.226 1.00 48.16 79 ASP A N 1
ATOM 631 C CA . ASP A 1 79 ? -14.086 8.101 -6.671 1.00 48.16 79 ASP A CA 1
ATOM 632 C C . ASP A 1 79 ? -15.006 8.011 -5.445 1.00 48.16 79 ASP A C 1
ATOM 634 O O . ASP A 1 79 ? -16.137 7.526 -5.543 1.00 48.16 79 ASP A O 1
ATOM 638 N N . ASP A 1 80 ? -14.512 8.454 -4.289 1.00 54.06 80 ASP A N 1
ATOM 639 C CA . ASP A 1 80 ? -15.132 8.309 -2.960 1.00 54.06 80 ASP A CA 1
ATOM 640 C C . ASP A 1 80 ? -16.463 9.087 -2.829 1.00 54.06 80 ASP A C 1
ATOM 642 O O . ASP A 1 80 ? -17.088 9.110 -1.773 1.00 54.06 80 ASP A O 1
ATOM 646 N N . GLN A 1 81 ? -16.931 9.741 -3.901 1.00 51.09 81 GLN A N 1
ATOM 647 C CA . GLN A 1 81 ? -18.173 10.519 -3.917 1.00 51.09 81 GLN A CA 1
ATOM 648 C C . GLN A 1 81 ? -19.126 10.214 -5.085 1.00 51.09 81 GLN A C 1
ATOM 650 O O . GLN A 1 81 ? -20.255 10.708 -5.074 1.00 51.09 81 GLN A O 1
ATOM 655 N N . ASN A 1 82 ? -18.755 9.400 -6.082 1.00 42.00 82 ASN A N 1
ATOM 656 C CA . ASN A 1 82 ? -19.690 9.029 -7.149 1.00 42.00 82 ASN A CA 1
ATOM 657 C C . ASN A 1 82 ? -19.235 7.770 -7.897 1.00 42.00 82 ASN A C 1
ATOM 659 O O . ASN A 1 82 ? -18.132 7.714 -8.428 1.00 42.00 82 ASN A O 1
ATOM 663 N N . ASN A 1 83 ? -20.120 6.774 -7.986 1.00 46.12 83 ASN A N 1
ATOM 664 C CA . ASN A 1 83 ? -19.924 5.461 -8.619 1.00 46.12 83 ASN A CA 1
ATOM 665 C C . ASN A 1 83 ? -19.801 5.528 -10.163 1.00 46.12 83 ASN A C 1
ATOM 667 O O . ASN A 1 83 ? -20.395 4.731 -10.891 1.00 46.12 83 ASN A O 1
ATOM 671 N N . SER A 1 84 ? -19.068 6.506 -10.691 1.00 41.22 84 SER A N 1
ATOM 672 C CA . SER A 1 84 ? -18.672 6.582 -12.091 1.00 41.22 84 SER A CA 1
ATOM 673 C C . SER A 1 84 ? -17.250 6.056 -12.232 1.00 41.22 84 SER A C 1
ATOM 675 O O . SER A 1 84 ? -16.298 6.664 -11.753 1.00 41.22 84 SER A O 1
ATOM 677 N N . VAL A 1 85 ? -17.114 4.926 -12.924 1.00 47.88 85 VAL A N 1
ATOM 678 C CA . VAL A 1 85 ? -15.836 4.397 -13.413 1.00 47.88 85 VAL A CA 1
ATOM 679 C C . VAL A 1 85 ? -15.213 5.405 -14.380 1.00 47.88 85 VAL A C 1
ATOM 681 O O . VAL A 1 85 ? -15.607 5.486 -15.541 1.00 47.88 85 VAL A O 1
ATOM 684 N N . VAL A 1 86 ? -14.247 6.185 -13.903 1.00 44.75 86 VAL A N 1
ATOM 685 C CA . VAL A 1 86 ? -13.398 7.036 -14.742 1.00 44.75 86 VAL A CA 1
ATOM 686 C C . VAL A 1 86 ? -12.051 6.350 -14.938 1.00 44.75 86 VAL A C 1
ATOM 688 O O . VAL A 1 86 ? -11.332 6.076 -13.982 1.00 44.75 86 VAL A O 1
ATOM 691 N N . ALA A 1 87 ? -11.710 6.056 -16.194 1.00 42.66 87 ALA A N 1
ATOM 692 C CA . ALA A 1 87 ? -10.373 5.612 -16.567 1.00 42.66 87 ALA A CA 1
ATOM 693 C C . ALA A 1 87 ? -9.414 6.806 -16.442 1.00 42.66 87 ALA A C 1
ATOM 695 O O . ALA A 1 87 ? -9.329 7.640 -17.342 1.00 42.66 87 ALA A O 1
ATOM 696 N N . HIS A 1 88 ? -8.738 6.925 -15.303 1.00 41.41 88 HIS A N 1
ATOM 697 C CA . HIS A 1 88 ? -7.583 7.801 -15.147 1.00 41.41 88 HIS A CA 1
ATOM 698 C C . HIS A 1 88 ? -6.347 6.910 -15.051 1.00 41.41 88 HIS A C 1
ATOM 700 O O . HIS A 1 88 ? -6.279 6.040 -14.185 1.00 41.41 88 HIS A O 1
ATOM 706 N N . ALA A 1 89 ? -5.379 7.114 -15.949 1.00 42.00 89 ALA A N 1
ATOM 707 C CA . ALA A 1 89 ? -4.042 6.567 -15.759 1.00 42.00 89 ALA A CA 1
ATOM 708 C C . ALA A 1 89 ? -3.505 7.076 -14.408 1.00 42.00 89 ALA A C 1
ATOM 710 O O . ALA A 1 89 ? -3.801 8.223 -14.050 1.00 42.00 89 ALA A O 1
ATOM 711 N N . PRO A 1 90 ? -2.732 6.281 -13.650 1.00 44.84 90 PRO A N 1
ATOM 712 C CA . PRO A 1 90 ? -2.121 6.749 -12.419 1.00 44.84 90 PRO A CA 1
ATOM 713 C C . PRO A 1 90 ? -1.022 7.758 -12.775 1.00 44.84 90 PRO A C 1
ATOM 715 O O . PRO A 1 90 ? 0.161 7.448 -12.783 1.00 44.84 90 PRO A O 1
ATOM 718 N N . SER A 1 91 ? -1.387 9.005 -13.065 1.00 45.44 91 SER A N 1
ATOM 719 C CA . SER A 1 91 ? -0.448 10.120 -13.027 1.00 45.44 91 SER A CA 1
ATOM 720 C C . SER A 1 91 ? -0.169 10.437 -11.560 1.00 45.44 91 SER A C 1
ATOM 722 O O . SER A 1 91 ? -0.615 11.449 -11.022 1.00 45.44 91 SER A O 1
ATOM 724 N N . THR A 1 92 ? 0.541 9.534 -10.882 1.00 52.47 92 THR A N 1
ATOM 725 C CA . THR A 1 92 ? 1.109 9.770 -9.557 1.00 52.47 92 THR A CA 1
ATOM 726 C C . THR A 1 92 ? 2.325 10.667 -9.740 1.00 52.47 92 THR A C 1
ATOM 728 O O . THR A 1 92 ? 3.472 10.219 -9.741 1.00 52.47 92 THR A O 1
ATOM 731 N N . THR A 1 93 ? 2.084 11.952 -9.972 1.00 40.56 93 THR A N 1
ATOM 732 C CA . THR A 1 93 ? 3.142 12.954 -9.889 1.00 40.56 93 THR A CA 1
ATOM 733 C C . THR A 1 93 ? 3.634 12.966 -8.447 1.00 40.56 93 THR A C 1
ATOM 735 O O . THR A 1 93 ? 2.875 13.291 -7.535 1.00 40.56 93 THR A O 1
ATOM 738 N N . SER A 1 94 ? 4.893 12.584 -8.227 1.00 45.12 94 SER A N 1
ATOM 739 C CA . SER A 1 94 ? 5.558 12.713 -6.931 1.00 45.12 94 SER A CA 1
ATOM 740 C C . SER A 1 94 ? 5.472 14.166 -6.459 1.00 45.12 94 SER A C 1
ATOM 742 O O . SER A 1 94 ? 6.190 15.023 -6.971 1.00 45.12 94 SER A O 1
ATOM 744 N N . ILE A 1 95 ? 4.634 14.458 -5.462 1.00 49.25 95 ILE A N 1
ATOM 745 C CA . ILE A 1 95 ? 4.720 15.725 -4.727 1.00 49.25 95 ILE A CA 1
ATOM 746 C C . ILE A 1 95 ? 5.810 15.547 -3.670 1.00 49.25 95 ILE A C 1
ATOM 748 O O . ILE A 1 95 ? 5.561 15.308 -2.491 1.00 49.25 95 ILE A O 1
ATOM 752 N N . ALA A 1 96 ? 7.059 15.622 -4.123 1.00 44.19 96 ALA A N 1
ATOM 753 C CA . ALA A 1 96 ? 8.185 15.914 -3.255 1.00 44.19 96 ALA A CA 1
ATOM 754 C C . ALA A 1 96 ? 8.158 17.420 -2.980 1.00 44.19 96 ALA A C 1
ATOM 756 O O . ALA A 1 96 ? 8.727 18.182 -3.752 1.00 44.19 96 ALA A O 1
ATOM 757 N N . THR A 1 97 ? 7.406 17.837 -1.958 1.00 37.88 97 THR A N 1
ATOM 758 C CA . THR A 1 97 ? 7.635 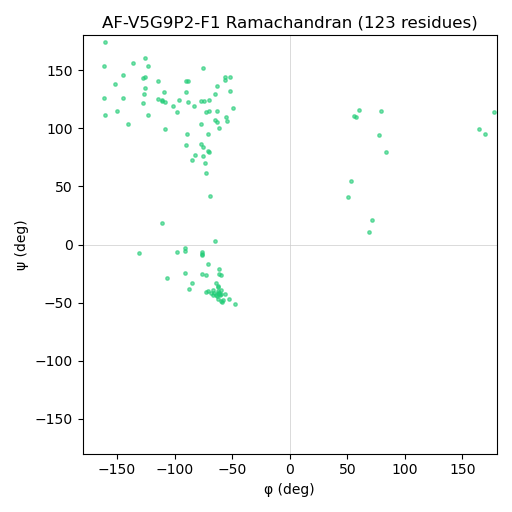19.000 -1.072 1.00 37.88 97 THR A CA 1
ATOM 759 C C . THR A 1 97 ? 6.321 19.282 -0.348 1.00 37.88 97 THR A C 1
ATOM 761 O O . THR A 1 97 ? 5.410 19.899 -0.893 1.00 37.88 97 THR A O 1
ATOM 764 N N . PHE A 1 98 ? 6.211 18.815 0.895 1.00 40.38 98 PHE A N 1
ATOM 765 C CA . PHE A 1 98 ? 5.323 19.472 1.844 1.00 40.38 98 PHE A CA 1
ATOM 766 C C . PHE A 1 98 ? 6.056 20.733 2.299 1.00 40.38 98 PHE A C 1
ATOM 768 O O . PHE A 1 98 ? 7.007 20.640 3.075 1.00 40.38 98 PHE A O 1
ATOM 775 N N . ASP A 1 99 ? 5.651 21.898 1.796 1.00 37.50 99 ASP A N 1
ATOM 776 C CA . ASP A 1 99 ? 6.062 23.161 2.400 1.00 37.50 99 ASP A CA 1
ATOM 777 C C . ASP A 1 99 ? 5.486 23.194 3.819 1.00 37.50 99 ASP A C 1
ATOM 779 O O . ASP A 1 99 ? 4.280 23.357 4.025 1.00 37.50 99 ASP A O 1
ATOM 783 N N . ILE A 1 100 ? 6.354 22.994 4.815 1.00 45.84 100 ILE A N 1
ATOM 784 C CA . ILE A 1 100 ? 6.037 23.199 6.229 1.00 45.84 100 ILE A CA 1
ATOM 785 C C . ILE A 1 100 ? 5.906 24.708 6.428 1.00 45.84 100 ILE A C 1
ATOM 787 O O . ILE A 1 100 ? 6.828 25.390 6.867 1.00 45.84 100 ILE A O 1
ATOM 791 N N . ALA A 1 101 ? 4.752 25.249 6.065 1.00 43.81 101 ALA A N 1
ATOM 792 C CA . ALA A 1 101 ? 4.372 26.598 6.412 1.00 43.81 101 ALA A CA 1
ATOM 793 C C . ALA A 1 101 ? 3.161 26.525 7.345 1.00 43.81 101 ALA A C 1
ATOM 795 O O . ALA A 1 101 ? 2.123 25.964 6.994 1.00 43.81 101 ALA A O 1
ATOM 796 N N . HIS A 1 102 ? 3.317 27.175 8.501 1.00 43.31 102 HIS A N 1
ATOM 797 C CA . HIS A 1 102 ? 2.337 27.417 9.568 1.00 43.31 102 HIS A CA 1
ATOM 798 C C . HIS A 1 102 ? 2.174 26.267 10.572 1.00 43.31 102 HIS A C 1
ATOM 800 O O . HIS A 1 102 ? 1.214 25.499 10.561 1.00 43.31 102 HIS A O 1
ATOM 806 N N . GLY A 1 103 ? 3.123 26.216 11.513 1.00 38.59 103 GLY A N 1
ATOM 807 C CA . GLY A 1 103 ? 2.907 25.582 12.806 1.00 38.59 103 GLY A CA 1
ATOM 808 C C . GLY A 1 103 ? 1.641 26.138 13.463 1.00 38.59 103 GLY A C 1
ATOM 809 O O . GLY A 1 103 ? 1.418 27.348 13.491 1.00 38.59 103 GLY A O 1
ATOM 810 N N . SER A 1 104 ? 0.805 25.226 13.951 1.00 44.88 104 SER A N 1
ATOM 811 C CA . SER A 1 104 ? -0.409 25.509 14.711 1.00 44.88 104 SER A CA 1
ATOM 812 C C . SER A 1 104 ? -0.076 26.375 15.926 1.00 44.88 104 SER A C 1
ATOM 814 O O . SER A 1 104 ? 0.551 25.900 16.871 1.00 44.88 104 SER A O 1
ATOM 816 N N . THR A 1 105 ? -0.492 27.640 15.926 1.00 51.88 105 THR A N 1
ATOM 817 C CA . THR A 1 105 ? -0.467 28.460 17.139 1.00 51.88 105 THR A CA 1
ATOM 818 C C . THR A 1 105 ? -1.532 27.928 18.098 1.00 51.88 105 THR A C 1
ATOM 820 O O . THR A 1 105 ? -2.725 27.976 17.796 1.00 51.88 105 THR A O 1
ATOM 823 N N . ASP A 1 106 ? -1.092 27.407 19.243 1.00 42.88 106 ASP A N 1
ATOM 824 C CA . ASP A 1 106 ? -1.926 26.980 20.369 1.00 42.88 106 ASP A CA 1
ATOM 825 C C . ASP A 1 106 ? -2.948 28.066 20.759 1.00 42.88 106 ASP A C 1
ATOM 827 O O . ASP A 1 106 ? -2.592 29.164 21.191 1.00 42.88 106 ASP A O 1
ATOM 831 N N . MET A 1 107 ? -4.242 27.762 20.638 1.00 47.66 107 MET A N 1
ATOM 832 C CA . MET A 1 107 ? -5.325 28.599 21.162 1.00 47.66 107 MET A CA 1
ATOM 833 C C . MET A 1 107 ? -5.646 28.170 22.597 1.00 47.66 107 MET A C 1
ATOM 835 O O . MET A 1 107 ? -6.578 27.399 22.831 1.00 47.66 107 MET A O 1
ATOM 839 N N . LEU A 1 108 ? -4.914 28.715 23.577 1.00 38.97 108 LEU A N 1
ATOM 840 C CA . LEU A 1 108 ? -5.299 28.621 24.986 1.00 38.97 108 LEU A CA 1
ATOM 841 C C . LEU A 1 108 ? -5.445 30.000 25.659 1.00 38.97 108 LEU A C 1
ATOM 843 O O . LEU A 1 108 ? -4.486 30.688 25.986 1.00 38.97 108 LEU A O 1
ATOM 847 N N . THR A 1 109 ? -6.712 30.299 25.967 1.00 44.72 109 THR A N 1
ATOM 848 C CA . THR A 1 109 ? -7.256 31.091 27.092 1.00 44.72 109 THR A CA 1
ATOM 849 C C . THR A 1 109 ? -7.269 32.632 27.103 1.00 44.72 109 THR A C 1
ATOM 851 O O . THR A 1 109 ? -6.274 33.299 27.333 1.00 44.72 109 THR A O 1
ATOM 854 N N . LYS A 1 110 ? -8.525 33.125 27.084 1.00 46.06 110 LYS A N 1
ATOM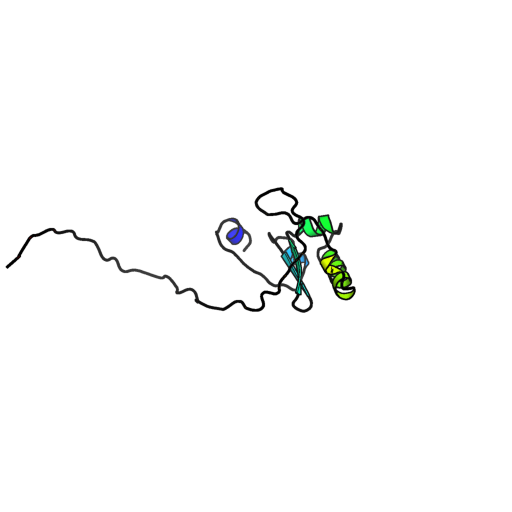 855 C CA . LYS A 1 110 ? -9.151 34.220 27.864 1.00 46.06 110 LYS A CA 1
ATOM 856 C C . LYS A 1 110 ? -8.543 35.631 27.800 1.00 46.06 110 LYS A C 1
ATOM 858 O O . LYS A 1 110 ? -7.679 35.949 28.596 1.00 46.06 110 LYS A O 1
ATOM 863 N N . GLU A 1 111 ? -9.276 36.539 27.148 1.00 37.28 111 GLU A N 1
ATOM 864 C CA . GLU A 1 111 ? -9.778 37.754 27.816 1.00 37.28 111 GLU A CA 1
ATOM 865 C C . GLU A 1 111 ? -11.166 38.160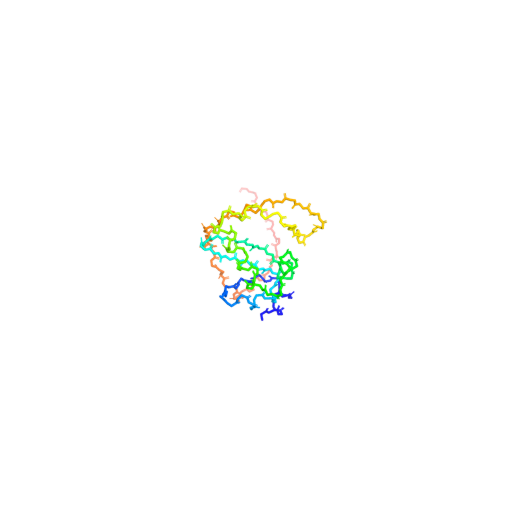 27.284 1.00 37.28 111 GLU A C 1
ATOM 867 O O . GLU A 1 111 ? -11.397 38.324 26.088 1.00 37.28 111 GLU A O 1
ATOM 872 N N . LYS A 1 112 ? -12.123 38.316 28.207 1.00 43.81 112 LYS A N 1
ATOM 873 C CA . LYS A 1 112 ? -13.441 38.911 27.956 1.00 43.81 112 LYS A CA 1
ATOM 874 C C . LYS A 1 112 ? -13.266 40.422 27.783 1.00 43.81 112 LYS A C 1
ATOM 876 O O . LYS A 1 112 ? -13.045 41.102 28.782 1.00 43.81 112 LYS A O 1
ATOM 881 N N . LYS A 1 113 ? -13.520 40.978 26.594 1.00 37.41 113 LYS A N 1
ATOM 882 C CA . LYS A 1 113 ? -13.838 42.412 26.464 1.00 37.41 113 LYS A CA 1
ATOM 883 C C . LYS A 1 113 ? -15.312 42.593 26.112 1.00 37.41 113 LYS A C 1
ATOM 885 O O . LYS A 1 113 ? -15.760 42.387 24.991 1.00 37.41 113 LYS A O 1
ATOM 890 N N . ARG A 1 114 ? -16.077 42.899 27.158 1.00 36.81 114 ARG A N 1
ATOM 891 C CA . ARG A 1 114 ? -17.517 43.165 27.162 1.00 36.81 114 ARG A CA 1
ATOM 892 C C . ARG A 1 114 ? -17.832 44.431 26.358 1.00 36.81 114 ARG A C 1
ATOM 894 O O . ARG A 1 114 ? -17.258 45.484 26.612 1.00 36.81 114 ARG A O 1
ATOM 901 N N . VAL A 1 115 ? -18.789 44.301 25.445 1.00 39.12 115 VAL A N 1
ATOM 902 C CA . VAL A 1 115 ? -19.436 45.367 24.668 1.00 39.12 115 VAL A CA 1
ATOM 903 C C . VAL A 1 115 ? -20.204 46.344 25.577 1.00 39.12 115 VAL A C 1
ATOM 905 O O . VAL A 1 115 ? -20.939 45.913 26.467 1.00 39.12 115 VAL A O 1
ATOM 908 N N . LYS A 1 116 ? -20.066 47.647 25.302 1.00 38.97 116 LYS A N 1
ATOM 909 C CA . LYS A 1 116 ? -21.017 48.757 25.544 1.00 38.97 116 LYS A CA 1
ATOM 910 C C . LYS A 1 116 ? -20.707 49.769 24.421 1.00 38.97 116 LYS A C 1
ATOM 912 O O . LYS A 1 116 ? -19.560 50.177 24.323 1.00 38.97 116 LYS A O 1
ATOM 917 N N . GLY A 1 117 ? -21.564 50.094 23.453 1.00 34.34 117 GLY A N 1
ATOM 918 C CA . GLY A 1 117 ? -22.979 50.432 23.563 1.00 34.34 117 GLY A CA 1
ATOM 919 C C . GLY A 1 117 ? -23.100 51.873 24.065 1.00 34.34 117 GLY A C 1
ATOM 920 O O . GLY A 1 117 ? -23.040 52.067 25.276 1.00 34.34 117 GLY A O 1
ATOM 921 N N . GLY A 1 118 ? -23.223 52.858 23.165 1.00 34.47 118 GLY A N 1
ATOM 922 C CA . GLY A 1 118 ? -23.430 54.262 23.541 1.00 34.47 118 GLY A CA 1
ATOM 923 C C . GLY A 1 118 ? -23.290 55.262 22.389 1.00 34.47 118 GLY A C 1
ATOM 924 O O . GLY A 1 118 ? -22.184 55.708 22.099 1.00 34.47 118 GLY A O 1
ATOM 925 N N . ASP A 1 119 ? -24.419 55.616 21.773 1.00 39.59 119 ASP A N 1
ATOM 926 C CA . ASP A 1 119 ? -24.605 56.797 20.921 1.00 39.59 119 ASP A CA 1
ATOM 927 C C . ASP A 1 119 ? -24.139 58.095 21.605 1.00 39.59 119 ASP A C 1
ATOM 929 O O . ASP A 1 119 ? -24.356 58.269 22.803 1.00 39.59 119 ASP A O 1
ATOM 933 N N . THR A 1 120 ? -23.572 59.039 20.842 1.00 39.34 120 THR A N 1
ATOM 934 C CA . THR A 1 120 ? -24.001 60.459 20.804 1.00 39.34 120 THR A CA 1
ATOM 935 C C . THR A 1 120 ? -23.123 61.318 19.873 1.00 39.34 120 THR A C 1
ATOM 937 O O . THR A 1 120 ? -21.951 61.566 20.117 1.00 39.34 120 THR A O 1
ATOM 940 N N . LEU A 1 121 ? -23.759 61.798 18.800 1.00 42.66 121 LEU A N 1
ATOM 941 C CA . LEU A 1 121 ? -23.912 63.213 18.428 1.00 42.66 121 LEU A CA 1
ATOM 942 C C . LEU A 1 121 ? -22.677 64.146 18.257 1.00 42.66 121 LEU A C 1
ATOM 944 O O . LEU A 1 121 ? -22.124 64.675 19.211 1.00 42.66 121 LEU A O 1
ATOM 948 N N . ASN A 1 122 ? -22.452 64.511 16.985 1.00 33.22 122 ASN A N 1
ATOM 949 C CA . ASN A 1 122 ? -22.310 65.878 16.443 1.00 33.22 122 ASN A CA 1
ATOM 950 C C . ASN A 1 122 ? -21.183 66.808 16.950 1.00 33.22 122 ASN A C 1
ATOM 952 O O . ASN A 1 122 ? -21.292 67.394 18.025 1.00 33.22 122 ASN A O 1
ATOM 956 N N . LYS A 1 123 ? -20.252 67.163 16.046 1.00 38.66 123 LYS A N 1
ATOM 957 C CA . LYS A 1 123 ? -19.973 68.584 15.756 1.00 38.66 123 LYS A CA 1
ATOM 958 C C . LYS A 1 123 ? -19.261 68.786 14.415 1.00 38.66 123 LYS A C 1
ATOM 960 O O . LYS A 1 123 ? -18.090 68.464 14.264 1.00 38.66 123 LYS A O 1
ATOM 965 N N . SER A 1 124 ? -19.986 69.380 13.472 1.00 42.25 124 SER A N 1
ATOM 966 C CA . SER A 1 124 ? -19.426 70.133 12.349 1.00 42.25 124 SER A CA 1
ATOM 967 C C . SER A 1 124 ? -19.249 71.583 12.804 1.00 42.25 124 SER A C 1
ATOM 969 O O . SER A 1 124 ? -20.233 72.191 13.235 1.00 42.25 124 SER A O 1
ATOM 971 N N . ARG A 1 125 ? -18.026 72.117 12.739 1.00 45.62 125 ARG A N 1
ATOM 972 C CA . ARG A 1 125 ? -17.687 73.541 12.555 1.00 45.62 125 ARG A CA 1
ATOM 973 C C . ARG A 1 125 ? -16.180 73.710 12.478 1.00 45.62 125 ARG A C 1
ATOM 975 O O . ARG A 1 125 ? -15.507 73.202 13.399 1.00 45.62 125 ARG A O 1
#

Organism: Anoplophora glabripennis (NCBI:txid217634)

Foldseek 3Di:
DVVCVVPPPDDDDDDDPPQQVCLPPQKDFQDDPLFTLDIGHPVLLCVQVVHPDVVVSNVVSVVCVVVVNSQVPQDFDDDPPDRDRDRDRPPRDRPPDDPPDDDDDDDDDDDDDDDDDDDDDDDDD

Radius of gyration: 24.68 Å; Cα contacts (8 Å, |Δi|>4): 92; chains: 1; bounding box: 36×86×46 Å

Mean predicted aligned error: 15.3 Å